Protein AF-A0A6J8B1T5-F1 (afdb_monomer_lite)

Secondary structure (DSSP, 8-state):
--------------TTTTTTHHHHHHHHHHHHHS---HHHHHHHHHHHHHHHHHHHH---HHHHHHHHHHHHHHHHHHHHHIIIIIIHHHHTT--HHHHHHHHHH--S-SS-PPEEETTEEE-SHHHHHHHHHHHHHHHSPP--TT---------HHHHHTT--

Foldseek 3Di:
DDDDDDDDDDDPPDPPVVPPVPPPVLCVLVVPQQVCPPVLVVLVVVLVVVVVVCVVVVDCPVSVVSVVVSVVVVVVSVVCCCVVPCVVCVVVVNNVSVVSVVVSVVPPDDDDAFDDDPNDTHDDPVVVVVVVVVVVVVPDDDPPVPDPDDPPPPPPVVVVVPPD

Sequence (164 aa):
MLQYKNYGTHSKTNSTKIWTRTNHQNSSALKQVYQINHEIRKMFKKKTRLYQQAKITNNWSNDKHFQKECKRQVQKAEWGYINNTIMEGLENNNPKPFWKYIKLRKQDNIGISPLKSNGHLVNDRKGKAELLIQQFKSVFTRDNDKTVPKTTKNIKNSIQSLKT

pLDDT: mean 72.75, std 21.76, range [27.58, 94.31]

Radius of gyration: 28.19 Å; chains: 1; bounding box: 51×59×92 Å

Structure (mmCIF, N/CA/C/O backbone):
data_AF-A0A6J8B1T5-F1
#
_entry.id   AF-A0A6J8B1T5-F1
#
loop_
_atom_site.group_PDB
_atom_site.id
_atom_site.type_symbol
_atom_site.label_atom_id
_atom_site.label_alt_id
_atom_site.label_comp_id
_atom_site.label_asym_id
_atom_site.label_entity_id
_atom_site.label_seq_id
_atom_site.pdbx_PDB_ins_code
_atom_site.Cartn_x
_atom_site.Cartn_y
_atom_site.Cartn_z
_atom_site.occupancy
_atom_site.B_iso_or_equiv
_atom_site.auth_seq_id
_atom_site.auth_comp_id
_atom_site.auth_asym_id
_atom_site.auth_atom_id
_atom_site.pdbx_PDB_model_num
ATOM 1 N N . MET A 1 1 ? 16.162 -45.819 3.255 1.00 34.25 1 MET A N 1
ATOM 2 C CA . MET A 1 1 ? 16.795 -44.804 2.382 1.00 34.25 1 MET A CA 1
ATOM 3 C C . MET A 1 1 ? 15.705 -44.043 1.647 1.00 34.25 1 MET A C 1
ATOM 5 O O . MET A 1 1 ? 14.949 -44.648 0.902 1.00 34.25 1 MET A O 1
ATOM 9 N N . LEU A 1 2 ? 15.588 -42.746 1.923 1.00 34.72 2 LEU A N 1
ATOM 10 C CA . LEU A 1 2 ? 14.641 -41.826 1.292 1.00 34.72 2 LEU A CA 1
ATOM 11 C C . LEU A 1 2 ? 15.094 -41.507 -0.140 1.00 34.72 2 LEU A C 1
ATOM 13 O O . LEU A 1 2 ? 16.229 -41.074 -0.324 1.00 34.72 2 LEU A O 1
ATOM 17 N N . GLN A 1 3 ? 14.207 -41.632 -1.127 1.00 31.66 3 GLN A N 1
ATOM 18 C CA . GLN A 1 3 ? 14.371 -40.958 -2.416 1.00 31.66 3 GLN A CA 1
ATOM 19 C C . GLN A 1 3 ? 13.163 -40.055 -2.676 1.00 31.66 3 GLN A C 1
ATOM 21 O O . GLN A 1 3 ? 12.098 -40.491 -3.096 1.00 31.66 3 GLN A O 1
ATOM 26 N N . TYR A 1 4 ? 13.349 -38.767 -2.398 1.00 32.81 4 TYR A N 1
ATOM 27 C CA . TYR A 1 4 ? 12.542 -37.697 -2.971 1.00 32.81 4 TYR A CA 1
ATOM 28 C C . TYR A 1 4 ? 13.034 -37.430 -4.394 1.00 32.81 4 TYR A C 1
ATOM 30 O O . TYR A 1 4 ? 14.238 -37.231 -4.563 1.00 32.81 4 TYR A O 1
ATOM 38 N N . LYS A 1 5 ? 12.117 -37.342 -5.369 1.00 34.09 5 LYS A N 1
ATOM 39 C CA . LYS A 1 5 ? 12.106 -36.353 -6.473 1.00 34.09 5 LYS A CA 1
ATOM 40 C C . LYS A 1 5 ? 11.021 -36.694 -7.499 1.00 34.09 5 LYS A C 1
ATOM 42 O O . LYS A 1 5 ? 11.181 -37.606 -8.294 1.00 34.09 5 LYS A O 1
ATOM 47 N N . ASN A 1 6 ? 9.965 -35.886 -7.525 1.00 29.84 6 ASN A N 1
ATOM 48 C CA . ASN A 1 6 ? 9.295 -35.487 -8.762 1.00 29.84 6 ASN A CA 1
ATOM 49 C C . ASN A 1 6 ? 8.554 -34.173 -8.497 1.00 29.84 6 ASN A C 1
ATOM 51 O O . ASN A 1 6 ? 7.434 -34.151 -7.994 1.00 29.84 6 ASN A O 1
ATOM 55 N N . TYR A 1 7 ? 9.227 -33.057 -8.781 1.00 36.72 7 TYR A N 1
ATOM 56 C CA . TYR A 1 7 ? 8.592 -31.744 -8.799 1.00 36.72 7 TYR A CA 1
ATOM 57 C C . TYR A 1 7 ? 7.914 -31.567 -10.155 1.00 36.72 7 TYR A C 1
ATOM 59 O O . TYR A 1 7 ? 8.578 -31.449 -11.184 1.00 36.72 7 TYR A O 1
ATOM 67 N N . GLY A 1 8 ? 6.582 -31.580 -10.131 1.00 32.88 8 GLY A N 1
ATOM 68 C CA . GLY A 1 8 ? 5.736 -31.310 -11.282 1.00 32.88 8 GLY A CA 1
ATOM 69 C C . GLY A 1 8 ? 6.012 -29.934 -11.888 1.00 32.88 8 GLY A C 1
ATOM 70 O O . GLY A 1 8 ? 6.205 -28.932 -11.199 1.00 32.88 8 GLY A O 1
ATOM 71 N N . THR A 1 9 ? 6.012 -29.924 -13.213 1.00 35.00 9 THR A N 1
ATOM 72 C CA . THR A 1 9 ? 6.146 -28.786 -14.118 1.00 35.00 9 THR A CA 1
ATOM 73 C C . THR A 1 9 ? 5.318 -27.575 -13.679 1.00 35.00 9 THR A C 1
ATOM 75 O O . THR A 1 9 ? 4.086 -27.595 -13.716 1.00 35.00 9 THR A O 1
ATOM 78 N N . HIS A 1 10 ? 5.985 -26.480 -13.310 1.00 33.34 10 HIS A N 1
ATOM 79 C CA . HIS A 1 10 ? 5.331 -25.189 -13.128 1.00 33.34 10 HIS A CA 1
ATOM 80 C C . HIS A 1 10 ? 4.876 -24.630 -14.482 1.00 33.34 10 HIS A C 1
ATOM 82 O O . HIS A 1 10 ? 5.673 -24.147 -15.288 1.00 33.34 10 HIS A O 1
ATOM 88 N N . SER A 1 11 ? 3.563 -24.689 -14.709 1.00 36.09 11 SER A N 1
ATOM 89 C CA . SER A 1 11 ? 2.862 -23.920 -15.734 1.00 36.09 11 SER A CA 1
ATOM 90 C C . SER A 1 11 ? 3.206 -22.433 -15.592 1.00 36.09 11 SER A C 1
ATOM 92 O O . SER A 1 11 ? 2.996 -21.823 -14.542 1.00 36.09 11 SER A O 1
ATOM 94 N N . LYS A 1 12 ? 3.762 -21.843 -16.656 1.00 36.22 12 LYS A N 1
ATOM 95 C CA . LYS A 1 12 ? 4.044 -20.407 -16.772 1.00 36.22 12 LYS A CA 1
ATOM 96 C C . LYS A 1 12 ? 2.727 -19.637 -16.917 1.00 36.22 12 LYS A C 1
ATOM 98 O O . LYS A 1 12 ? 2.385 -19.175 -18.000 1.00 36.22 12 LYS A O 1
ATOM 103 N N . THR A 1 13 ? 1.977 -19.460 -15.834 1.00 34.78 13 THR A N 1
ATOM 104 C CA . THR A 1 13 ? 0.831 -18.545 -15.831 1.00 34.78 13 THR A CA 1
ATOM 105 C C . THR A 1 13 ? 1.292 -17.118 -15.524 1.00 34.78 13 THR A C 1
ATOM 107 O O . THR A 1 13 ? 1.550 -16.770 -14.376 1.00 34.78 13 THR A O 1
ATOM 110 N N . ASN A 1 14 ? 1.394 -16.297 -16.574 1.00 31.92 14 ASN A N 1
ATOM 111 C CA . ASN A 1 14 ? 1.156 -14.843 -16.597 1.00 31.92 14 ASN A CA 1
ATOM 112 C C . ASN A 1 14 ? 1.484 -14.041 -15.315 1.00 31.92 14 ASN A C 1
ATOM 114 O O . ASN A 1 14 ? 0.610 -13.422 -14.705 1.00 31.92 14 ASN A O 1
ATOM 118 N N . SER A 1 15 ? 2.768 -13.934 -14.965 1.00 33.16 15 SER A N 1
ATOM 119 C CA . SER A 1 15 ? 3.256 -12.992 -13.941 1.00 33.16 15 SER A CA 1
ATOM 120 C C . SER A 1 15 ? 3.126 -11.514 -14.353 1.00 33.16 15 SER A C 1
ATOM 122 O O . SER A 1 15 ? 3.192 -10.619 -13.510 1.00 33.16 15 SER A O 1
ATOM 124 N N . THR A 1 16 ? 2.879 -11.234 -15.635 1.00 33.19 16 THR A N 1
ATOM 125 C CA . THR A 1 16 ? 2.767 -9.878 -16.192 1.00 33.19 16 THR A CA 1
ATOM 126 C C . THR A 1 16 ? 1.413 -9.208 -15.944 1.00 33.19 16 THR A C 1
ATOM 128 O O . THR A 1 16 ? 1.344 -7.981 -15.970 1.00 33.19 16 THR A O 1
ATOM 131 N N . LYS A 1 17 ? 0.344 -9.959 -15.632 1.00 31.19 17 LYS A N 1
ATOM 132 C CA . LYS A 1 17 ? -1.000 -9.386 -15.385 1.00 31.19 17 LYS A CA 1
ATOM 133 C C . LYS A 1 17 ? -1.311 -9.084 -13.914 1.00 31.19 17 LYS A C 1
ATOM 135 O O . LYS A 1 17 ? -2.268 -8.370 -13.636 1.00 31.19 17 LYS A O 1
ATOM 140 N N . ILE A 1 18 ? -0.499 -9.563 -12.969 1.00 32.34 18 ILE A N 1
ATOM 141 C CA . ILE A 1 18 ? -0.726 -9.332 -11.529 1.00 32.34 18 ILE A CA 1
ATOM 142 C C . ILE A 1 18 ? -0.087 -8.006 -11.061 1.00 32.34 18 ILE A C 1
ATOM 144 O O . ILE A 1 18 ? -0.579 -7.370 -10.133 1.00 32.34 18 ILE A O 1
ATOM 148 N N . TRP A 1 19 ? 0.957 -7.516 -11.741 1.00 27.58 19 TRP A N 1
ATOM 149 C CA . TRP A 1 19 ? 1.733 -6.350 -11.287 1.00 27.58 19 TRP A CA 1
ATOM 150 C C . TRP A 1 19 ? 1.154 -4.967 -11.632 1.00 27.58 19 TRP A C 1
ATOM 152 O O . TRP A 1 19 ? 1.638 -3.955 -11.119 1.00 27.58 19 TRP A O 1
ATOM 162 N N . THR A 1 20 ? 0.101 -4.887 -12.448 1.00 28.77 20 THR A N 1
ATOM 163 C CA . THR A 1 20 ? -0.512 -3.600 -12.830 1.00 28.77 20 THR A CA 1
ATOM 164 C C . THR A 1 20 ? -1.678 -3.184 -11.931 1.00 28.77 20 THR A C 1
ATOM 166 O O . THR A 1 20 ? -1.947 -1.990 -11.801 1.00 28.77 20 THR A O 1
ATOM 169 N N . ARG A 1 21 ? -2.328 -4.116 -11.218 1.00 29.19 21 ARG A N 1
ATOM 17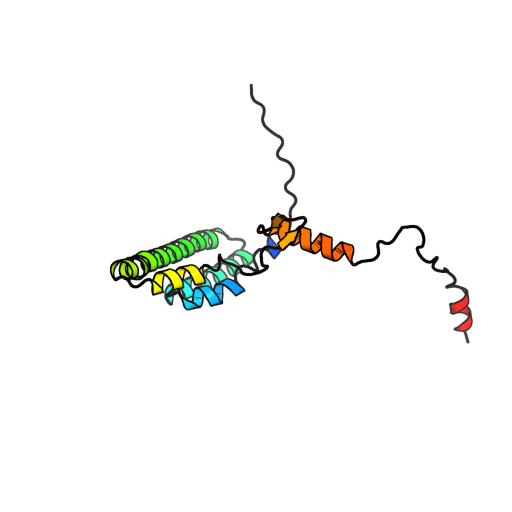0 C CA . ARG A 1 21 ? -3.479 -3.793 -10.350 1.00 29.19 21 ARG A CA 1
ATOM 171 C C . ARG A 1 21 ? -3.074 -3.249 -8.972 1.00 29.19 21 ARG A C 1
ATOM 173 O O . ARG A 1 21 ? -3.850 -2.540 -8.338 1.00 29.19 21 ARG A O 1
ATOM 180 N N . THR A 1 22 ? -1.842 -3.507 -8.538 1.00 33.81 22 THR A N 1
ATOM 181 C CA . THR A 1 22 ? -1.353 -3.166 -7.188 1.00 33.81 22 THR A CA 1
ATOM 182 C C . THR A 1 22 ? -0.764 -1.753 -7.075 1.00 33.81 22 THR A C 1
ATOM 184 O O . THR A 1 22 ? -0.554 -1.276 -5.965 1.00 33.81 22 THR A O 1
ATOM 187 N N . ASN A 1 23 ? -0.510 -1.044 -8.184 1.00 38.72 23 ASN A N 1
ATOM 188 C CA . ASN A 1 23 ? 0.203 0.244 -8.140 1.00 38.72 23 ASN A CA 1
ATOM 189 C C . ASN A 1 23 ? -0.698 1.486 -8.248 1.00 38.72 23 ASN A C 1
ATOM 191 O O . ASN A 1 23 ? -0.394 2.502 -7.625 1.00 38.72 23 ASN A O 1
ATOM 195 N N . HIS A 1 24 ? -1.828 1.432 -8.962 1.00 38.97 24 HIS A N 1
ATOM 196 C CA . HIS A 1 24 ? -2.642 2.640 -9.173 1.00 38.97 24 HIS A CA 1
ATOM 197 C C . HIS A 1 24 ? -3.577 2.955 -7.987 1.00 38.97 24 HIS A C 1
ATOM 199 O O . HIS A 1 24 ? -3.698 4.112 -7.584 1.00 38.97 24 HIS A O 1
ATOM 205 N N . GLN A 1 25 ? -4.171 1.926 -7.371 1.00 37.38 25 GLN A N 1
ATOM 206 C CA . GLN A 1 25 ? -5.155 2.049 -6.278 1.00 37.38 25 GLN A CA 1
ATOM 207 C C . GLN A 1 25 ? -4.512 2.274 -4.897 1.00 37.38 25 GLN A C 1
ATOM 209 O O . GLN A 1 25 ? -5.064 2.986 -4.060 1.00 37.38 25 GLN A O 1
ATOM 214 N N . ASN A 1 26 ? -3.303 1.744 -4.680 1.00 40.34 26 ASN A N 1
ATOM 215 C CA . ASN A 1 26 ? -2.518 2.024 -3.476 1.00 40.34 26 ASN A CA 1
ATOM 216 C C . ASN A 1 26 ? -1.967 3.458 -3.474 1.00 40.34 26 ASN A C 1
ATOM 218 O O . ASN A 1 26 ? -1.757 4.034 -2.414 1.00 40.34 26 ASN A O 1
ATOM 222 N N . SER A 1 27 ? -1.778 4.085 -4.640 1.00 43.34 27 SER A N 1
ATOM 223 C CA . SER A 1 27 ? -1.188 5.424 -4.705 1.00 43.34 27 SER A CA 1
ATOM 224 C C . SER A 1 27 ? -2.065 6.516 -4.082 1.00 43.34 27 SER A C 1
ATOM 226 O O . SER A 1 27 ? -1.509 7.437 -3.503 1.00 43.34 27 SER A O 1
ATOM 228 N N . SER A 1 28 ? -3.401 6.436 -4.147 1.00 42.44 28 SER A N 1
ATOM 229 C CA . SER A 1 28 ? -4.297 7.474 -3.603 1.00 42.44 28 SER A CA 1
ATOM 230 C C . SER A 1 28 ? -4.620 7.278 -2.119 1.00 42.44 28 SER A C 1
ATOM 232 O O . SER A 1 28 ? -4.687 8.256 -1.379 1.00 42.44 28 SER A O 1
ATOM 234 N N . ALA A 1 29 ? -4.759 6.026 -1.670 1.00 42.38 29 ALA A N 1
ATOM 235 C CA . ALA A 1 29 ? -4.999 5.691 -0.266 1.00 42.38 29 ALA A CA 1
ATOM 236 C C . ALA A 1 29 ? -3.726 5.842 0.586 1.00 42.38 29 ALA A C 1
ATOM 238 O O . ALA A 1 29 ? -3.783 6.413 1.672 1.00 42.38 29 ALA A O 1
ATOM 239 N N . LEU A 1 30 ? -2.559 5.434 0.064 1.00 43.34 30 LEU A N 1
ATOM 240 C CA . LEU A 1 30 ? -1.276 5.665 0.738 1.00 43.34 30 LEU A CA 1
ATOM 241 C C . LEU A 1 30 ? -0.866 7.147 0.699 1.00 43.34 30 LEU A C 1
ATOM 243 O O . LEU A 1 30 ? -0.236 7.615 1.643 1.00 43.34 30 LEU A O 1
ATOM 247 N N . LYS A 1 31 ? -1.247 7.900 -0.352 1.00 44.62 31 LYS A N 1
ATOM 248 C CA . LYS A 1 31 ? -1.004 9.356 -0.446 1.00 44.62 31 LYS A CA 1
ATOM 249 C C . LYS A 1 31 ? -1.639 10.144 0.696 1.00 44.62 31 LYS A C 1
ATOM 251 O O . LYS A 1 31 ? -1.115 11.206 1.015 1.00 44.62 31 LYS A O 1
ATOM 256 N N . GLN A 1 32 ? -2.762 9.675 1.244 1.00 46.00 32 GLN A N 1
ATOM 257 C CA . GLN A 1 32 ? -3.549 10.467 2.186 1.00 46.00 32 GLN A CA 1
ATOM 258 C C . GLN A 1 32 ? -3.104 10.346 3.645 1.00 46.00 32 GLN A C 1
ATOM 260 O O . GLN A 1 32 ? -3.431 11.248 4.413 1.00 46.00 32 GLN A O 1
ATOM 265 N N . VAL A 1 33 ? -2.404 9.282 4.072 1.00 50.81 33 VAL A N 1
ATOM 266 C CA . VAL A 1 33 ? -2.218 9.068 5.527 1.00 50.81 33 VAL A CA 1
ATOM 267 C C . VAL A 1 33 ? -0.863 8.581 5.985 1.00 50.81 33 VAL A C 1
ATOM 269 O O . VAL A 1 33 ? -0.453 8.946 7.086 1.00 50.81 33 VAL A O 1
ATOM 272 N N . TYR A 1 34 ? -0.088 7.905 5.150 1.00 52.03 34 TYR A N 1
ATOM 273 C CA . TYR A 1 34 ? 1.334 8.012 5.407 1.00 52.03 34 TYR A CA 1
ATOM 274 C C . TYR A 1 34 ? 1.639 9.473 5.110 1.00 52.03 34 TYR A C 1
ATOM 276 O O . TYR A 1 34 ? 1.346 9.957 4.011 1.00 52.03 34 TYR A O 1
ATOM 284 N N . GLN A 1 35 ? 2.221 10.198 6.058 1.00 51.66 35 GLN A N 1
ATOM 285 C CA . GLN A 1 35 ? 3.133 11.250 5.654 1.00 51.66 35 GLN A CA 1
ATOM 286 C C . GLN A 1 35 ? 4.209 10.527 4.838 1.00 51.66 35 GLN A C 1
ATOM 288 O O . GLN A 1 35 ? 5.248 10.130 5.356 1.00 51.66 35 GLN A O 1
ATOM 293 N N . ILE A 1 36 ? 3.915 10.232 3.565 1.00 56.44 36 ILE A N 1
ATOM 294 C CA . ILE A 1 36 ? 4.894 9.793 2.601 1.00 56.44 36 ILE A CA 1
ATOM 295 C C . ILE A 1 36 ? 5.738 11.036 2.477 1.00 56.44 36 ILE A C 1
ATOM 297 O O . ILE A 1 36 ? 5.420 11.928 1.680 1.00 56.44 36 ILE A O 1
ATOM 301 N N . ASN A 1 37 ? 6.744 11.099 3.348 1.00 69.31 37 ASN A N 1
ATOM 302 C CA . ASN A 1 37 ? 7.755 12.117 3.347 1.00 69.31 37 ASN A CA 1
ATOM 303 C C . ASN A 1 37 ? 8.183 12.255 1.887 1.00 69.31 37 ASN A C 1
ATOM 305 O O . ASN A 1 37 ? 8.250 11.268 1.138 1.00 69.31 37 ASN A O 1
ATOM 309 N N . HIS A 1 38 ? 8.388 13.489 1.459 1.00 76.88 38 HIS A N 1
ATOM 310 C CA . HIS A 1 38 ? 8.890 13.808 0.137 1.00 76.88 38 HIS A CA 1
ATOM 311 C C . HIS A 1 38 ? 10.030 12.862 -0.297 1.00 76.88 38 HIS A C 1
ATOM 313 O O . HIS A 1 38 ? 10.069 12.411 -1.445 1.00 76.88 38 HIS A O 1
ATOM 319 N N . GLU A 1 39 ? 10.854 12.430 0.657 1.00 82.81 39 GLU A N 1
ATOM 320 C CA . GLU A 1 39 ? 11.914 11.446 0.459 1.00 82.81 39 GLU A CA 1
ATOM 321 C C . GLU A 1 39 ? 11.417 10.043 0.067 1.00 82.81 39 GLU A C 1
ATOM 323 O O . GLU A 1 39 ? 11.909 9.471 -0.905 1.00 82.81 39 GLU A O 1
ATOM 328 N N . ILE A 1 40 ? 10.368 9.503 0.694 1.00 84.62 40 ILE A N 1
ATOM 329 C CA . ILE A 1 40 ? 9.786 8.208 0.290 1.00 84.62 40 ILE A CA 1
ATOM 330 C C . ILE A 1 40 ? 9.157 8.312 -1.111 1.00 84.62 40 ILE A C 1
ATOM 332 O O . ILE A 1 40 ? 9.259 7.382 -1.917 1.00 84.62 40 ILE A O 1
ATOM 336 N N . ARG A 1 41 ? 8.570 9.466 -1.467 1.00 83.19 41 ARG A N 1
ATOM 337 C CA . ARG A 1 41 ? 8.053 9.702 -2.832 1.00 83.19 41 ARG A CA 1
ATOM 338 C C . ARG A 1 41 ? 9.182 9.685 -3.860 1.00 83.19 41 ARG A C 1
ATOM 340 O O . ARG A 1 41 ? 9.046 9.042 -4.903 1.00 83.19 41 ARG A O 1
ATOM 347 N N . LYS A 1 42 ? 10.299 10.357 -3.569 1.00 87.12 42 LYS A N 1
ATOM 348 C CA . LYS A 1 42 ? 11.512 10.309 -4.399 1.00 87.12 42 LYS A CA 1
ATOM 349 C C . LYS A 1 42 ? 12.032 8.881 -4.536 1.00 87.12 42 LYS A C 1
ATOM 351 O O . LYS A 1 42 ? 12.361 8.468 -5.648 1.00 87.12 42 LYS A O 1
ATOM 356 N N . MET A 1 43 ? 12.043 8.107 -3.450 1.00 88.69 43 MET A N 1
ATOM 357 C CA . MET A 1 43 ? 12.447 6.703 -3.492 1.00 88.69 43 MET A CA 1
ATOM 358 C C . MET A 1 43 ? 11.553 5.880 -4.415 1.00 88.69 43 MET A C 1
ATOM 360 O O . MET A 1 43 ? 12.079 5.130 -5.229 1.00 88.69 43 MET A O 1
ATOM 364 N N . PHE A 1 44 ? 10.229 6.051 -4.384 1.00 87.06 44 PHE A N 1
ATOM 365 C CA . PHE A 1 44 ? 9.355 5.342 -5.323 1.00 87.06 44 PHE A CA 1
ATOM 366 C C . PHE A 1 44 ? 9.633 5.710 -6.781 1.00 87.06 44 PHE A C 1
ATOM 368 O O . PHE A 1 44 ? 9.728 4.813 -7.617 1.00 87.06 44 PHE A O 1
ATOM 375 N N . LYS A 1 45 ? 9.844 6.996 -7.087 1.00 88.06 45 LYS A N 1
ATOM 376 C CA . LYS A 1 45 ? 10.231 7.426 -8.442 1.00 88.06 45 LYS A CA 1
ATOM 377 C C . LYS A 1 45 ? 11.561 6.796 -8.869 1.00 88.06 45 LYS A C 1
ATOM 379 O O . LYS A 1 45 ? 11.663 6.260 -9.971 1.00 88.06 45 LYS A O 1
ATOM 384 N N . LYS A 1 46 ? 12.562 6.799 -7.981 1.00 91.19 46 LYS A N 1
ATOM 385 C CA . LYS A 1 46 ? 13.867 6.170 -8.228 1.00 91.19 46 LYS A CA 1
ATOM 386 C C . LYS A 1 46 ? 13.740 4.658 -8.423 1.00 91.19 46 LYS A C 1
ATOM 388 O O . LYS A 1 46 ? 14.369 4.131 -9.332 1.00 91.19 46 LYS A O 1
ATOM 393 N N . LYS A 1 47 ? 12.888 3.982 -7.646 1.00 90.69 47 LYS A N 1
ATOM 394 C CA . LYS A 1 47 ? 12.592 2.548 -7.789 1.00 90.69 47 LYS A CA 1
ATOM 395 C C . LYS A 1 47 ? 12.034 2.247 -9.177 1.00 90.69 47 LYS A C 1
ATOM 397 O O . LYS A 1 47 ? 12.527 1.354 -9.851 1.00 90.69 47 LYS A O 1
ATOM 402 N N . THR A 1 48 ? 11.053 3.029 -9.629 1.00 90.50 48 THR A N 1
ATOM 403 C CA . THR A 1 48 ? 10.473 2.882 -10.971 1.00 90.50 48 THR A CA 1
ATOM 404 C C . THR A 1 48 ? 11.515 3.100 -12.065 1.00 90.50 48 THR A C 1
ATOM 406 O O . THR A 1 48 ? 11.575 2.319 -13.011 1.00 90.50 48 THR A O 1
ATOM 409 N N . ARG A 1 49 ? 12.375 4.116 -11.921 1.00 91.81 49 ARG A N 1
ATOM 410 C CA . ARG A 1 49 ? 13.460 4.376 -12.876 1.00 91.81 49 ARG A CA 1
ATOM 411 C C . ARG A 1 49 ? 14.465 3.224 -12.930 1.00 91.81 49 ARG A C 1
ATOM 413 O O . ARG A 1 49 ? 14.826 2.798 -14.019 1.00 91.81 49 ARG A O 1
ATOM 420 N N . LEU A 1 50 ? 14.886 2.700 -11.778 1.00 93.25 50 LEU A N 1
ATOM 421 C CA . LEU A 1 50 ? 15.817 1.569 -11.707 1.00 93.25 50 LEU A CA 1
ATOM 422 C C . LEU A 1 50 ? 15.216 0.297 -12.308 1.00 93.25 50 LEU A C 1
ATOM 424 O O . LEU A 1 50 ? 15.913 -0.412 -13.022 1.00 93.25 50 LEU A O 1
ATOM 428 N N . TYR A 1 51 ? 13.923 0.052 -12.098 1.00 92.19 51 TYR A N 1
ATOM 429 C CA . TYR A 1 51 ? 13.209 -1.045 -12.748 1.00 92.19 51 TYR A CA 1
ATOM 430 C C . TYR A 1 51 ? 13.211 -0.907 -14.279 1.00 92.19 51 TYR A C 1
ATOM 432 O O . TYR A 1 51 ? 13.506 -1.865 -14.993 1.00 92.19 51 TYR A O 1
ATOM 440 N N . GLN A 1 52 ? 12.920 0.291 -14.797 1.00 93.81 52 GLN A N 1
ATOM 441 C CA . GLN A 1 52 ? 12.968 0.562 -16.239 1.00 93.81 52 GLN A CA 1
ATOM 442 C C . GLN A 1 52 ? 14.383 0.372 -16.798 1.00 93.81 52 GLN A C 1
ATOM 444 O O . GLN A 1 52 ? 14.545 -0.256 -17.840 1.00 93.81 52 GLN A O 1
ATOM 449 N N . GLN A 1 53 ? 15.403 0.851 -16.082 1.00 92.88 53 GLN A N 1
ATOM 450 C CA . GLN A 1 53 ? 16.804 0.665 -16.457 1.00 92.88 53 GLN A CA 1
ATOM 451 C C . GLN A 1 53 ? 17.200 -0.814 -16.459 1.00 92.88 53 GLN A C 1
ATOM 453 O O . GLN A 1 53 ? 17.740 -1.279 -17.454 1.00 92.88 53 GLN A O 1
ATOM 458 N N . ALA A 1 54 ? 16.877 -1.570 -15.406 1.00 94.31 54 ALA A N 1
ATOM 459 C CA . ALA A 1 54 ? 17.173 -3.000 -15.303 1.00 94.31 54 ALA A CA 1
ATOM 460 C C . ALA A 1 54 ? 16.496 -3.820 -16.410 1.00 94.31 54 ALA A C 1
ATOM 462 O O . ALA A 1 54 ? 17.073 -4.783 -16.906 1.00 94.31 54 ALA A O 1
ATOM 463 N N . LYS A 1 55 ? 15.296 -3.410 -16.841 1.00 94.06 55 LYS A N 1
ATOM 464 C CA . LYS A 1 55 ? 14.595 -4.032 -17.970 1.00 94.06 55 LYS A CA 1
ATOM 465 C C . LYS A 1 55 ? 15.345 -3.852 -19.298 1.00 94.06 55 LYS A C 1
ATOM 467 O O . LYS A 1 55 ? 15.269 -4.737 -20.141 1.00 94.06 55 LYS A O 1
ATOM 472 N N . ILE A 1 56 ? 16.043 -2.730 -19.478 1.00 93.94 56 ILE A N 1
ATOM 473 C CA . ILE A 1 56 ? 16.821 -2.427 -20.690 1.00 93.94 56 ILE A CA 1
ATOM 474 C C . ILE A 1 56 ? 18.209 -3.075 -20.618 1.00 93.94 56 ILE A C 1
ATOM 476 O O . ILE A 1 56 ? 18.640 -3.717 -21.567 1.00 93.94 56 ILE A O 1
ATOM 480 N N . THR A 1 57 ? 18.908 -2.928 -19.491 1.00 91.56 57 THR A N 1
ATOM 481 C CA . THR A 1 57 ? 20.308 -3.358 -19.326 1.00 91.56 57 THR A CA 1
ATOM 482 C C . THR A 1 57 ? 20.461 -4.810 -18.866 1.00 91.56 57 THR A C 1
ATOM 484 O O . THR A 1 57 ? 21.579 -5.300 -18.748 1.00 91.56 57 THR A O 1
ATOM 487 N N . ASN A 1 58 ? 19.353 -5.488 -18.549 1.00 90.69 58 ASN A N 1
ATOM 488 C CA . ASN A 1 58 ? 19.288 -6.818 -17.935 1.00 90.69 58 ASN A CA 1
ATOM 489 C C . ASN A 1 58 ? 20.090 -6.970 -16.619 1.00 90.69 58 ASN A C 1
ATOM 491 O O . ASN A 1 58 ? 20.352 -8.084 -16.161 1.00 90.69 58 ASN A O 1
ATOM 495 N N . ASN A 1 59 ? 20.458 -5.860 -15.968 1.00 87.31 59 ASN A N 1
ATOM 496 C CA . ASN A 1 59 ? 21.136 -5.860 -14.675 1.00 87.31 59 ASN A CA 1
ATOM 497 C C . ASN A 1 59 ? 20.144 -5.583 -13.538 1.00 87.31 59 ASN A C 1
ATOM 499 O O . ASN A 1 59 ? 19.750 -4.446 -13.279 1.00 87.31 59 ASN A O 1
ATOM 503 N N . TRP A 1 60 ? 19.785 -6.641 -12.814 1.00 91.62 60 TRP A N 1
ATOM 504 C CA . TRP A 1 60 ? 18.782 -6.602 -11.747 1.00 91.62 60 TRP A CA 1
ATOM 505 C C . TRP A 1 60 ? 19.354 -6.383 -10.343 1.00 91.62 60 TRP A C 1
ATOM 507 O O . TRP A 1 60 ? 18.581 -6.253 -9.393 1.00 91.62 60 TRP A O 1
ATOM 517 N N . SER A 1 61 ? 20.680 -6.369 -10.172 1.00 91.62 61 SER A N 1
ATOM 518 C CA . SER A 1 61 ? 21.299 -6.308 -8.838 1.00 91.62 61 SER A CA 1
ATOM 519 C C . SER A 1 61 ? 20.956 -4.998 -8.121 1.00 91.62 61 SER A C 1
ATOM 521 O O . SER A 1 61 ? 20.419 -5.001 -7.009 1.00 91.62 61 SER A O 1
ATOM 523 N N . ASN A 1 62 ? 21.150 -3.875 -8.820 1.00 87.94 62 ASN A N 1
ATOM 524 C CA . ASN A 1 62 ? 20.890 -2.535 -8.292 1.00 87.94 62 ASN A CA 1
ATOM 525 C C . ASN A 1 62 ? 19.402 -2.299 -8.003 1.00 87.94 62 ASN A C 1
ATOM 527 O O . ASN A 1 62 ? 19.057 -1.719 -6.973 1.00 87.94 62 ASN A O 1
ATOM 531 N N . ASP A 1 63 ? 18.516 -2.781 -8.879 1.00 90.94 63 ASP A N 1
ATOM 532 C CA . ASP A 1 63 ? 17.067 -2.700 -8.680 1.00 90.94 63 ASP A CA 1
ATOM 533 C C . ASP A 1 63 ? 16.635 -3.510 -7.448 1.00 90.94 63 ASP A C 1
ATOM 535 O O . ASP A 1 63 ? 16.002 -2.966 -6.545 1.00 90.94 63 ASP A O 1
ATOM 539 N N . LYS A 1 64 ? 17.063 -4.774 -7.326 1.00 91.38 64 LYS A N 1
ATOM 540 C CA . LYS A 1 64 ? 16.731 -5.621 -6.167 1.00 91.38 64 LYS A CA 1
ATOM 541 C C . LYS A 1 64 ? 17.243 -5.040 -4.851 1.00 91.38 64 LYS A C 1
ATOM 543 O O . LYS A 1 64 ? 16.513 -5.051 -3.857 1.00 91.38 64 LYS A O 1
ATOM 548 N N . HIS A 1 65 ? 18.476 -4.535 -4.826 1.00 92.94 65 HIS A N 1
ATOM 549 C CA . HIS A 1 65 ? 19.030 -3.882 -3.641 1.00 92.94 65 HIS A CA 1
ATOM 550 C C . HIS A 1 65 ? 18.203 -2.645 -3.260 1.00 92.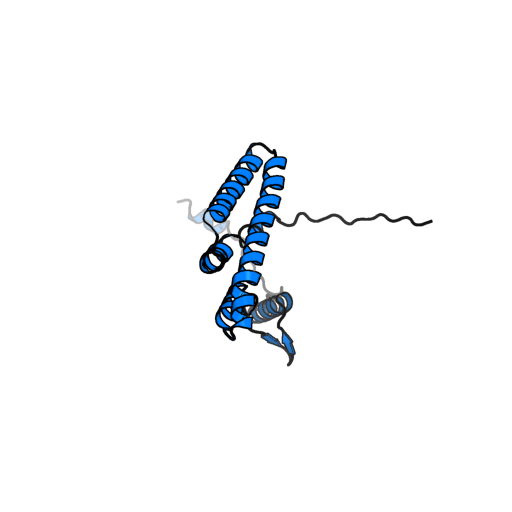94 65 HIS A C 1
ATOM 552 O O . HIS A 1 65 ? 17.753 -2.515 -2.120 1.00 92.94 65 HIS A O 1
ATOM 558 N N . PHE A 1 66 ? 17.904 -1.782 -4.232 1.00 93.38 66 PHE A N 1
ATOM 559 C CA . PHE A 1 66 ? 17.136 -0.566 -3.987 1.00 93.38 66 PHE A CA 1
ATOM 560 C C . PHE A 1 66 ? 15.677 -0.844 -3.591 1.00 93.38 66 PHE A C 1
ATOM 562 O O . PHE A 1 66 ? 15.102 -0.115 -2.784 1.00 93.38 66 PHE A O 1
ATOM 569 N N . GLN A 1 67 ? 15.068 -1.917 -4.100 1.00 89.44 67 GLN A N 1
ATOM 570 C CA . GLN A 1 67 ? 13.742 -2.365 -3.669 1.00 89.44 67 GLN A CA 1
ATOM 571 C C . GLN A 1 67 ? 13.718 -2.751 -2.188 1.00 89.44 67 GLN A C 1
ATOM 573 O O . GLN A 1 67 ? 12.784 -2.363 -1.481 1.00 89.44 67 GLN A O 1
ATOM 578 N N . LYS A 1 68 ? 14.738 -3.479 -1.709 1.00 91.31 68 LYS A N 1
ATOM 579 C CA . LYS A 1 68 ? 14.875 -3.821 -0.284 1.00 91.31 68 LYS A CA 1
ATOM 580 C C . LYS A 1 68 ? 15.003 -2.561 0.567 1.00 91.31 68 LYS A C 1
ATOM 582 O O . LYS A 1 68 ? 14.290 -2.431 1.559 1.00 91.31 68 LYS A O 1
ATOM 587 N N . GLU A 1 69 ? 15.834 -1.614 0.141 1.00 92.56 69 GLU A N 1
ATOM 588 C CA . GLU A 1 69 ? 16.017 -0.351 0.859 1.00 92.56 69 GLU A CA 1
ATOM 589 C C . GLU A 1 69 ? 14.731 0.487 0.886 1.00 92.56 69 GLU A C 1
ATOM 591 O O . GLU A 1 69 ? 14.315 0.971 1.936 1.00 92.56 69 GLU A O 1
ATOM 596 N N . CYS A 1 70 ? 14.027 0.586 -0.243 1.00 89.88 70 CYS A N 1
ATOM 597 C CA . CYS A 1 70 ? 12.732 1.257 -0.318 1.00 89.88 70 CYS A CA 1
ATOM 598 C C . CYS A 1 70 ? 11.706 0.622 0.632 1.00 89.88 70 CYS A C 1
ATOM 600 O O . CYS A 1 70 ? 11.020 1.341 1.357 1.00 89.88 70 CYS A O 1
ATOM 602 N N . LYS A 1 71 ? 11.641 -0.715 0.690 1.00 85.62 71 LYS A N 1
ATOM 603 C CA . LYS A 1 71 ? 10.772 -1.431 1.634 1.00 85.62 71 LYS A CA 1
ATOM 604 C C . LYS A 1 71 ? 11.132 -1.106 3.086 1.00 85.62 71 LYS A C 1
ATOM 606 O O . LYS A 1 71 ? 10.234 -0.811 3.870 1.00 85.62 71 LYS A O 1
ATOM 611 N N . ARG A 1 72 ? 12.422 -1.120 3.430 1.00 90.06 72 ARG A N 1
ATOM 612 C CA . ARG A 1 72 ? 12.914 -0.816 4.781 1.00 90.06 72 ARG A CA 1
ATOM 613 C C . ARG A 1 72 ? 12.527 0.595 5.225 1.00 90.06 72 ARG A C 1
ATOM 615 O O . ARG A 1 72 ? 12.058 0.774 6.343 1.00 90.06 72 ARG A O 1
ATOM 622 N N . GLN A 1 73 ? 12.670 1.584 4.345 1.00 87.50 73 GLN A N 1
ATOM 623 C CA . GLN A 1 73 ? 12.321 2.977 4.646 1.00 87.50 73 GLN A CA 1
ATOM 624 C C . GLN A 1 73 ? 10.816 3.178 4.833 1.00 87.50 73 GLN A C 1
ATOM 626 O O . GLN A 1 73 ? 10.398 3.867 5.760 1.00 87.50 73 GLN A O 1
ATOM 631 N N . VAL A 1 74 ? 9.993 2.532 3.999 1.00 85.75 74 VAL A N 1
ATOM 632 C CA . VAL A 1 74 ? 8.531 2.551 4.161 1.00 85.75 74 VAL A CA 1
ATOM 633 C C . VAL A 1 74 ? 8.127 1.930 5.496 1.00 85.75 74 VAL A C 1
ATOM 635 O O . VAL A 1 74 ? 7.347 2.532 6.225 1.00 85.75 74 VAL A O 1
ATOM 638 N N . GLN A 1 75 ? 8.699 0.774 5.846 1.00 85.12 75 GLN A N 1
ATOM 639 C CA . GLN A 1 75 ? 8.446 0.129 7.136 1.00 85.12 75 GLN A CA 1
ATOM 640 C C . GLN A 1 75 ? 8.874 1.019 8.302 1.00 85.12 75 GLN A C 1
ATOM 642 O O . GLN A 1 75 ? 8.109 1.199 9.240 1.00 85.12 75 GLN A O 1
ATOM 647 N N . LYS A 1 76 ? 10.065 1.625 8.239 1.00 88.12 76 LYS A N 1
ATOM 648 C CA . LYS A 1 76 ? 10.545 2.544 9.279 1.00 88.12 76 LYS A CA 1
ATOM 649 C C . LYS A 1 76 ? 9.584 3.718 9.488 1.00 88.12 76 LYS A C 1
ATOM 651 O O . LYS A 1 76 ? 9.278 4.058 10.626 1.00 88.12 76 LYS A O 1
ATOM 656 N N . ALA A 1 77 ? 9.105 4.325 8.405 1.00 85.62 77 ALA A N 1
ATOM 657 C CA . ALA A 1 77 ? 8.161 5.436 8.480 1.00 85.62 77 ALA A CA 1
ATOM 658 C C . ALA A 1 77 ? 6.795 5.011 9.035 1.00 85.62 77 ALA A C 1
ATOM 660 O O . ALA A 1 77 ? 6.182 5.747 9.802 1.00 85.62 77 ALA A O 1
ATOM 661 N N . GLU A 1 78 ? 6.336 3.815 8.676 1.00 84.69 78 GLU A N 1
ATOM 662 C CA . GLU A 1 78 ? 5.112 3.230 9.214 1.00 84.69 78 GLU A CA 1
ATOM 663 C C . GLU A 1 78 ? 5.211 2.976 10.721 1.00 84.69 78 GLU A C 1
ATOM 665 O O . GLU A 1 78 ? 4.340 3.420 11.463 1.00 84.69 78 GLU A O 1
ATOM 670 N N . TRP A 1 79 ? 6.294 2.349 11.185 1.00 88.12 79 TR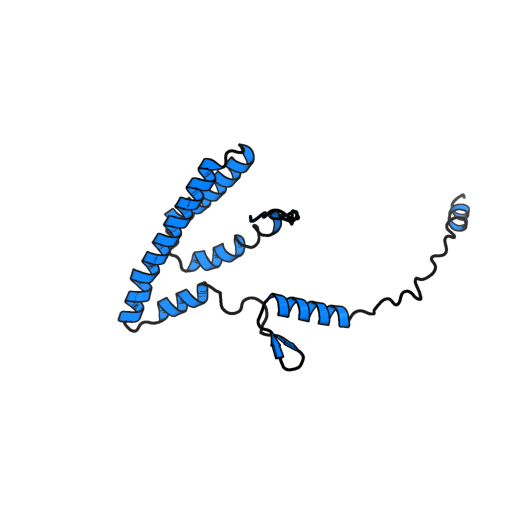P A N 1
ATOM 671 C CA . TRP A 1 79 ? 6.550 2.156 12.615 1.00 88.12 79 TRP A CA 1
ATOM 672 C C . TRP A 1 79 ? 6.644 3.481 13.371 1.00 88.12 79 TRP A C 1
ATOM 674 O O . TRP A 1 79 ? 6.079 3.603 14.452 1.00 88.12 79 TRP A O 1
ATOM 684 N N . GLY A 1 80 ? 7.290 4.492 12.782 1.00 88.44 80 GLY A N 1
ATOM 685 C CA . GLY A 1 80 ? 7.336 5.837 13.356 1.00 88.44 80 GLY A CA 1
ATOM 686 C C . GLY A 1 80 ? 5.946 6.453 13.529 1.00 88.44 80 GLY A C 1
ATOM 687 O O . GLY A 1 80 ? 5.656 7.012 14.577 1.00 88.44 80 GLY A O 1
ATOM 688 N N . TYR A 1 81 ? 5.058 6.306 12.542 1.00 86.50 81 TYR A N 1
ATOM 689 C CA . TYR A 1 81 ? 3.675 6.784 12.644 1.00 86.50 81 TYR A CA 1
ATOM 690 C C . TYR A 1 81 ? 2.854 6.016 13.690 1.00 86.50 81 TYR A C 1
ATOM 692 O O . TYR A 1 81 ? 2.084 6.614 14.439 1.00 86.50 81 TYR A O 1
ATOM 700 N N . ILE A 1 82 ? 3.010 4.692 13.757 1.00 87.56 82 ILE A N 1
ATOM 701 C CA . ILE A 1 82 ? 2.316 3.871 14.756 1.00 87.56 82 ILE A CA 1
ATOM 702 C C . ILE A 1 82 ? 2.736 4.313 16.161 1.00 87.56 82 ILE A C 1
ATOM 704 O O . ILE A 1 82 ? 1.879 4.668 16.967 1.00 87.56 82 ILE A O 1
ATOM 708 N N . ASN A 1 83 ? 4.039 4.375 16.425 1.00 89.06 83 ASN A N 1
ATOM 709 C CA . ASN A 1 83 ? 4.560 4.683 17.754 1.00 89.06 83 ASN A CA 1
ATOM 710 C C . ASN A 1 83 ? 4.310 6.144 18.157 1.00 89.06 83 ASN A C 1
ATOM 712 O O . ASN A 1 83 ? 3.875 6.400 19.269 1.00 89.06 83 ASN A O 1
ATOM 716 N N . ASN A 1 84 ? 4.518 7.102 17.252 1.00 89.06 84 ASN A N 1
ATOM 717 C CA . ASN A 1 84 ? 4.476 8.530 17.596 1.00 89.06 84 ASN A CA 1
ATOM 718 C C . ASN A 1 84 ? 3.115 9.189 17.338 1.00 89.06 84 ASN A C 1
ATOM 720 O O . ASN A 1 84 ? 2.998 10.402 17.399 1.00 89.06 84 ASN A O 1
ATOM 724 N N . THR A 1 85 ? 2.103 8.461 16.870 1.00 88.25 85 THR A N 1
ATOM 725 C CA . THR A 1 85 ? 0.798 9.077 16.566 1.00 88.25 85 THR A CA 1
ATOM 726 C C . THR A 1 85 ? -0.356 8.188 16.976 1.00 88.25 85 THR A C 1
ATOM 728 O O . THR A 1 85 ? -1.334 8.678 17.534 1.00 88.25 85 THR A O 1
ATOM 731 N N . ILE A 1 86 ? -0.275 6.883 16.704 1.00 88.88 86 ILE A N 1
ATOM 732 C CA . ILE A 1 86 ? -1.333 5.960 17.120 1.00 88.88 86 ILE A CA 1
ATOM 733 C C . ILE A 1 86 ? -1.214 5.665 18.614 1.00 88.88 86 ILE A C 1
ATOM 735 O O . ILE A 1 86 ? -2.206 5.830 19.314 1.00 88.88 86 ILE A O 1
ATOM 739 N N . MET A 1 87 ? -0.031 5.273 19.097 1.00 91.12 87 MET A N 1
ATOM 740 C CA . MET A 1 87 ? 0.170 4.949 20.517 1.00 91.12 87 MET A CA 1
ATOM 741 C C . MET A 1 87 ? -0.059 6.174 21.405 1.00 91.12 87 MET A C 1
ATOM 743 O O . MET A 1 87 ? -0.901 6.113 22.293 1.00 91.12 87 MET A O 1
ATOM 747 N N . GLU A 1 88 ? 0.559 7.312 21.076 1.00 92.06 88 GLU A N 1
ATOM 748 C CA . GLU A 1 88 ? 0.328 8.583 21.7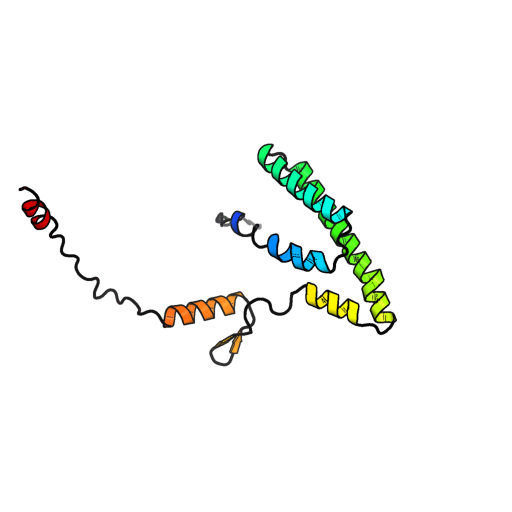81 1.00 92.06 88 GLU A CA 1
ATOM 749 C C . GLU A 1 88 ? -1.155 8.999 21.756 1.00 92.06 88 GLU A C 1
ATOM 751 O O . GLU A 1 88 ? -1.707 9.469 22.749 1.00 92.06 88 GLU A O 1
ATOM 756 N N . GLY A 1 89 ? -1.843 8.802 20.626 1.00 90.31 89 GLY A N 1
ATOM 757 C CA . GLY A 1 89 ? -3.276 9.068 20.529 1.00 90.31 89 GLY A CA 1
ATOM 758 C C . GLY A 1 89 ? -4.097 8.189 21.474 1.00 90.31 89 GLY A C 1
ATOM 759 O O . GLY A 1 89 ? -5.010 8.687 22.123 1.00 90.31 89 GLY A O 1
ATOM 760 N N . LEU A 1 90 ? -3.767 6.902 21.581 1.00 91.19 90 LEU A N 1
ATOM 761 C CA . LEU A 1 90 ? -4.462 5.961 22.461 1.00 91.19 90 LEU A CA 1
ATOM 762 C C . LEU A 1 90 ? -4.215 6.262 23.944 1.00 91.19 90 LEU A C 1
ATOM 764 O O . LEU A 1 90 ? -5.169 6.242 24.717 1.00 91.19 90 LEU A O 1
ATOM 768 N N . GLU A 1 91 ? -2.980 6.598 24.320 1.00 93.00 91 GLU A N 1
ATOM 769 C CA . GLU A 1 91 ? -2.627 7.024 25.684 1.00 93.00 91 GLU A CA 1
ATOM 770 C C . GLU A 1 91 ? -3.413 8.276 26.103 1.00 93.00 91 GLU A C 1
ATOM 772 O O . GLU A 1 91 ? -3.916 8.361 27.221 1.00 93.00 91 GLU A O 1
ATOM 777 N N . ASN A 1 92 ? -3.625 9.203 25.166 1.00 93.56 92 ASN A N 1
ATOM 778 C CA . ASN A 1 92 ? -4.390 10.433 25.374 1.00 93.56 92 ASN A CA 1
ATOM 779 C C . ASN A 1 92 ? -5.914 10.277 25.167 1.00 93.56 92 ASN A C 1
ATOM 781 O O . ASN A 1 92 ? -6.608 11.272 24.955 1.00 93.56 92 ASN A O 1
ATOM 785 N N . ASN A 1 93 ? -6.460 9.051 25.179 1.00 93.00 93 ASN A N 1
ATOM 786 C CA . ASN A 1 93 ? -7.886 8.770 24.926 1.00 93.00 93 ASN A CA 1
ATOM 787 C C . ASN A 1 93 ? -8.433 9.347 23.598 1.00 93.00 93 ASN A C 1
ATOM 789 O O . ASN A 1 93 ? -9.628 9.606 23.442 1.00 93.00 93 ASN A O 1
ATOM 793 N N . ASN A 1 94 ? -7.575 9.520 22.594 1.00 92.75 94 ASN A N 1
ATOM 794 C CA . ASN A 1 94 ? -7.932 9.941 21.245 1.00 92.75 94 ASN A CA 1
ATOM 795 C C . ASN A 1 94 ? -7.856 8.751 20.269 1.00 92.75 94 ASN A C 1
ATOM 797 O O . ASN A 1 94 ? -6.821 8.512 19.644 1.00 92.75 94 ASN A O 1
ATOM 801 N N . PRO A 1 95 ? -8.966 8.031 20.026 1.00 91.00 95 PRO A N 1
ATOM 802 C CA . PRO A 1 95 ? -8.974 6.880 19.125 1.00 91.00 95 PRO A CA 1
ATOM 803 C C . PRO A 1 95 ? -8.996 7.271 17.635 1.00 91.00 95 PRO A C 1
ATOM 805 O O . PRO A 1 95 ? -8.974 6.399 16.762 1.00 91.00 95 PRO A O 1
ATOM 808 N N . LYS A 1 96 ? -9.067 8.568 17.289 1.00 88.88 96 LYS A N 1
ATOM 809 C CA . LYS A 1 96 ? -9.198 9.016 15.889 1.00 88.88 96 LYS A CA 1
ATOM 810 C C . LYS A 1 96 ? -8.028 8.566 14.999 1.00 88.88 96 LYS A C 1
ATOM 812 O O . LYS A 1 96 ? -8.313 8.080 13.900 1.00 88.88 96 LYS A O 1
ATOM 817 N N . PRO A 1 97 ? -6.744 8.683 15.401 1.00 87.81 97 PRO A N 1
ATOM 818 C CA . PRO A 1 97 ? -5.618 8.231 14.582 1.00 87.81 97 PRO A CA 1
ATOM 819 C C . PRO A 1 97 ? -5.643 6.722 14.333 1.00 87.81 97 PRO A C 1
ATOM 821 O O . PRO A 1 97 ? -5.406 6.286 13.207 1.00 87.81 97 PRO A O 1
ATOM 824 N N . PHE A 1 98 ? -6.022 5.941 15.348 1.00 88.31 98 PHE A N 1
ATOM 825 C CA . PHE A 1 98 ? -6.196 4.496 15.237 1.00 88.31 98 PHE A CA 1
ATOM 826 C C . PHE A 1 98 ? -7.259 4.135 14.190 1.00 88.31 98 PHE A C 1
ATOM 828 O O . PHE A 1 98 ? -6.973 3.434 13.218 1.00 88.31 98 PHE A O 1
ATOM 835 N N . TRP A 1 99 ? -8.473 4.678 14.313 1.00 86.25 99 TRP A N 1
ATOM 836 C CA . TRP A 1 99 ? -9.546 4.381 13.358 1.00 86.25 99 TRP A CA 1
ATOM 837 C C . TRP A 1 99 ? -9.248 4.889 11.952 1.00 86.25 99 TRP A C 1
ATOM 839 O O . TRP A 1 99 ? -9.605 4.237 10.969 1.00 86.25 99 TRP A O 1
ATOM 849 N N . LYS A 1 100 ? -8.571 6.036 11.838 1.00 83.75 100 LYS A N 1
ATOM 850 C CA . LYS A 1 100 ? -8.076 6.543 10.559 1.00 83.75 100 LYS A CA 1
ATOM 851 C C . LYS A 1 100 ? -7.144 5.513 9.923 1.00 83.75 100 LYS A C 1
ATOM 853 O O . LYS A 1 100 ? -7.405 5.116 8.791 1.00 83.75 100 LYS A O 1
ATOM 858 N N . TYR A 1 101 ? -6.139 5.038 10.660 1.00 83.00 101 TYR A N 1
ATOM 859 C CA . TYR A 1 101 ? -5.186 4.015 10.225 1.00 83.00 101 TYR A CA 1
ATOM 860 C C . TYR A 1 101 ? -5.864 2.718 9.745 1.00 83.00 101 TYR A C 1
ATOM 862 O O . TYR A 1 101 ? -5.601 2.270 8.625 1.00 83.00 101 TYR A O 1
ATOM 870 N N . ILE A 1 102 ? -6.793 2.164 10.532 1.00 82.69 102 ILE A N 1
ATOM 871 C CA . ILE A 1 102 ? -7.547 0.950 10.172 1.00 82.69 102 ILE A CA 1
ATOM 872 C C . ILE A 1 102 ? -8.337 1.142 8.869 1.00 82.69 102 ILE A C 1
ATOM 874 O O . ILE A 1 102 ? -8.243 0.318 7.957 1.00 82.69 102 ILE A O 1
ATOM 878 N N . LYS A 1 103 ? -9.053 2.264 8.714 1.00 77.25 103 LYS A N 1
ATOM 879 C CA . LYS A 1 103 ? -9.846 2.544 7.501 1.00 77.25 103 LYS A CA 1
ATOM 880 C C . LYS A 1 103 ? -8.998 2.600 6.226 1.00 77.25 103 LYS A C 1
ATOM 882 O O . LYS A 1 103 ? -9.475 2.242 5.151 1.00 77.25 103 LYS A O 1
ATOM 887 N N . LEU A 1 104 ? -7.737 3.022 6.308 1.00 74.50 104 LEU A N 1
ATOM 888 C CA . LEU A 1 104 ? -6.866 3.138 5.124 1.00 74.50 104 LEU A CA 1
ATOM 889 C C . LEU A 1 104 ? -6.239 1.835 4.701 1.00 74.50 104 LEU A C 1
ATOM 891 O O . LEU A 1 104 ? -5.960 1.658 3.516 1.00 74.50 104 LEU A O 1
ATOM 895 N N . ARG A 1 105 ? -6.017 0.935 5.663 1.00 75.94 105 ARG A N 1
ATOM 896 C CA . ARG A 1 105 ? -5.593 -0.430 5.370 1.00 75.94 105 ARG A CA 1
ATOM 897 C C . ARG A 1 105 ? -6.599 -1.108 4.437 1.00 75.94 105 ARG A C 1
ATOM 899 O O . ARG A 1 105 ? -6.208 -2.044 3.748 1.00 75.94 105 ARG A O 1
ATOM 906 N N . LYS A 1 106 ? -7.847 -0.599 4.350 1.00 65.56 106 LYS A N 1
ATOM 907 C CA . LYS A 1 106 ? -8.879 -1.000 3.374 1.00 65.56 106 LYS A CA 1
ATOM 908 C C . LYS A 1 106 ? -9.068 -2.524 3.323 1.00 65.56 106 LYS A C 1
ATOM 910 O O . LYS A 1 106 ? -9.456 -3.080 2.299 1.00 65.56 106 LYS A O 1
ATOM 915 N N . GLN A 1 107 ? -8.756 -3.193 4.435 1.00 62.16 107 GLN A N 1
ATOM 916 C CA . GLN A 1 107 ? -8.907 -4.635 4.593 1.00 62.16 107 GLN A CA 1
ATOM 917 C C . GLN A 1 107 ? -10.365 -5.008 4.869 1.00 62.16 107 GLN A C 1
ATOM 919 O O . GLN A 1 107 ? -10.751 -6.133 4.572 1.00 62.16 107 GLN A O 1
ATOM 924 N N . ASP A 1 108 ? -11.185 -4.048 5.307 1.00 55.25 108 ASP A N 1
ATOM 925 C CA . ASP A 1 108 ? -12.633 -4.195 5.382 1.00 55.25 108 ASP A CA 1
ATOM 926 C C . ASP A 1 108 ? -13.312 -3.718 4.087 1.00 55.25 108 ASP A C 1
ATOM 928 O O . ASP A 1 108 ? -13.302 -2.538 3.739 1.00 55.25 108 ASP A O 1
ATOM 932 N N . ASN A 1 109 ? -13.928 -4.672 3.386 1.00 55.62 109 ASN A N 1
ATOM 933 C CA . ASN A 1 109 ? -15.035 -4.493 2.438 1.00 55.62 109 ASN A CA 1
ATOM 934 C C . ASN A 1 109 ? -14.832 -3.589 1.210 1.00 55.62 109 ASN A C 1
ATOM 936 O O . ASN A 1 109 ? -15.613 -2.674 0.960 1.00 55.62 109 ASN A O 1
ATOM 940 N N . ILE A 1 110 ? -13.885 -3.927 0.331 1.00 59.75 110 ILE A N 1
ATOM 941 C CA . ILE A 1 110 ? -13.902 -3.402 -1.045 1.00 59.75 110 ILE A CA 1
ATOM 942 C C . ILE A 1 110 ? -14.117 -4.548 -2.022 1.00 59.75 110 ILE A C 1
ATOM 944 O O . ILE A 1 110 ? -13.172 -5.165 -2.510 1.00 59.75 110 ILE A O 1
ATOM 948 N N . GLY A 1 111 ? -15.377 -4.826 -2.333 1.00 69.19 111 GLY A N 1
ATOM 949 C CA . GLY A 1 111 ? -15.681 -5.509 -3.581 1.00 69.19 111 GLY A CA 1
ATOM 950 C C . GLY A 1 111 ? -17.085 -6.063 -3.642 1.00 69.19 111 GLY A C 1
ATOM 951 O O . GLY A 1 111 ? -17.821 -5.729 -4.558 1.00 69.19 111 GLY A O 1
ATOM 952 N N . ILE A 1 112 ? -17.434 -6.945 -2.707 1.00 74.25 112 ILE A N 1
ATOM 953 C CA . ILE A 1 112 ? -18.676 -7.719 -2.755 1.00 74.25 112 ILE A CA 1
ATOM 954 C C . ILE A 1 112 ? -19.029 -8.113 -1.319 1.00 74.25 112 ILE A C 1
ATOM 956 O O . ILE A 1 112 ? -18.216 -8.763 -0.646 1.00 74.25 112 ILE A O 1
ATOM 960 N N . SER A 1 113 ? -20.219 -7.724 -0.854 1.00 83.06 113 SER A N 1
ATOM 961 C CA . SER A 1 113 ? -20.764 -8.184 0.428 1.00 83.06 113 SER A CA 1
ATOM 962 C C . SER A 1 113 ? -20.775 -9.719 0.493 1.00 83.06 113 SER A C 1
ATOM 964 O O . SER A 1 113 ? -20.755 -10.380 -0.549 1.00 83.06 113 SER A O 1
ATOM 966 N N . PRO A 1 114 ? -20.761 -10.329 1.689 1.00 87.12 114 PRO A N 1
ATOM 967 C CA . PRO A 1 114 ? -20.966 -11.768 1.819 1.00 87.12 114 PRO A CA 1
ATOM 968 C C . PRO A 1 114 ? -22.203 -12.221 1.027 1.00 87.12 114 PRO A C 1
ATOM 970 O O . PRO A 1 114 ? -23.260 -11.600 1.124 1.00 87.12 114 PRO A O 1
ATOM 973 N N . LEU A 1 115 ? -22.056 -13.265 0.208 1.00 91.00 115 LEU A N 1
ATOM 974 C CA . LEU A 1 115 ? -23.146 -13.790 -0.617 1.00 91.00 115 LEU A CA 1
ATOM 975 C C . LEU A 1 115 ? -23.817 -14.945 0.117 1.00 91.00 115 LEU A C 1
ATOM 977 O O . LEU A 1 115 ? -23.135 -15.766 0.727 1.00 91.00 115 LEU A O 1
ATOM 981 N N . LYS A 1 116 ? -25.145 -15.026 0.054 1.00 92.38 116 LYS A N 1
ATOM 982 C CA . LYS A 1 116 ? -25.897 -16.144 0.626 1.00 92.38 116 LYS A CA 1
ATOM 983 C C . LYS A 1 116 ? -26.178 -17.174 -0.463 1.00 92.38 116 LYS A C 1
ATOM 985 O O . LYS A 1 116 ? -26.696 -16.818 -1.515 1.00 92.38 116 LYS A O 1
ATOM 990 N N . SER A 1 117 ? -25.872 -18.438 -0.196 1.00 89.00 117 SER A N 1
ATOM 991 C CA . SER A 1 117 ? -26.240 -19.561 -1.062 1.00 89.00 117 SER A CA 1
ATOM 992 C C . SER A 1 117 ? -26.600 -20.766 -0.202 1.00 89.00 117 SER A C 1
ATOM 994 O O . SER A 1 117 ? -25.875 -21.085 0.737 1.00 89.00 117 SER A O 1
ATOM 996 N N . ASN A 1 118 ? -27.746 -21.395 -0.473 1.00 87.81 118 ASN A N 1
ATOM 997 C CA . ASN A 1 118 ? -28.249 -22.566 0.260 1.00 87.81 118 ASN A CA 1
ATOM 998 C C . ASN A 1 118 ? -28.244 -22.398 1.792 1.00 87.81 118 ASN A C 1
ATOM 1000 O O . ASN A 1 118 ? -27.846 -23.292 2.526 1.00 87.81 118 ASN A O 1
ATOM 1004 N N . GLY A 1 119 ? -28.627 -21.216 2.287 1.00 91.12 119 GLY A N 1
ATOM 1005 C CA . GLY A 1 119 ? -28.647 -20.926 3.726 1.00 91.12 119 GLY A CA 1
ATOM 1006 C C . GLY A 1 119 ? -27.288 -20.573 4.343 1.00 91.12 119 GLY A C 1
ATOM 1007 O O . GLY A 1 119 ? -27.262 -20.051 5.453 1.00 91.12 119 GLY A O 1
ATOM 1008 N N . HIS A 1 120 ? -26.180 -20.746 3.619 1.00 91.31 120 HIS A N 1
ATOM 1009 C CA . HIS A 1 120 ? -24.832 -20.444 4.098 1.00 91.31 120 HIS A CA 1
ATOM 10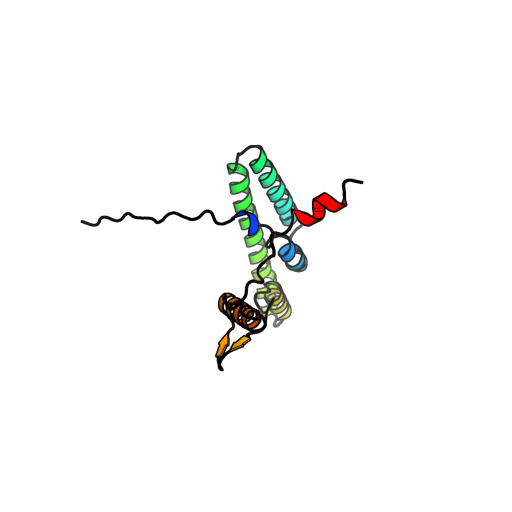10 C C . HIS A 1 120 ? -24.322 -19.093 3.595 1.00 91.31 120 HIS A C 1
ATOM 1012 O O . HIS A 1 120 ? -24.604 -18.669 2.471 1.00 91.31 120 HIS A O 1
ATOM 1018 N N . LEU A 1 121 ? -23.542 -18.419 4.443 1.00 92.75 121 LEU A N 1
ATOM 1019 C CA . LEU A 1 121 ? -22.920 -17.137 4.135 1.00 92.75 121 LEU A CA 1
ATOM 1020 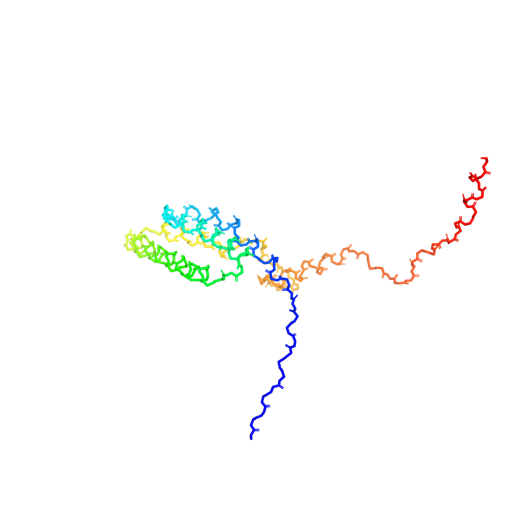C C . LEU A 1 121 ? -21.492 -17.347 3.616 1.00 92.75 121 LEU A C 1
ATOM 1022 O O . LEU A 1 121 ? -20.623 -17.840 4.331 1.00 92.75 121 LEU A O 1
ATOM 1026 N N . VAL A 1 122 ? -21.233 -16.931 2.379 1.00 89.62 122 VAL A N 1
ATOM 1027 C CA . VAL A 1 122 ? -19.930 -17.047 1.720 1.00 89.62 122 VAL A CA 1
ATOM 1028 C C . VAL A 1 122 ? -19.214 -15.701 1.757 1.00 89.62 122 VAL A C 1
ATOM 1030 O O . VAL A 1 122 ? -19.576 -14.759 1.047 1.00 89.62 122 VAL A O 1
ATOM 1033 N N . ASN A 1 123 ? -18.176 -15.606 2.594 1.00 86.94 123 ASN A N 1
ATOM 1034 C CA . ASN A 1 123 ? -17.363 -14.393 2.724 1.00 86.94 123 ASN A CA 1
ATOM 1035 C C . ASN A 1 123 ? -16.038 -14.446 1.934 1.00 86.94 123 ASN A C 1
ATOM 1037 O O . ASN A 1 123 ? -15.509 -13.402 1.545 1.00 86.94 123 ASN A O 1
ATOM 1041 N N . ASP A 1 124 ? -15.520 -15.641 1.642 1.00 86.69 124 ASP A N 1
ATOM 1042 C CA . ASP A 1 124 ? -14.263 -15.782 0.905 1.00 86.69 124 ASP A CA 1
ATOM 1043 C C . ASP A 1 124 ? -14.372 -15.318 -0.560 1.00 86.69 124 ASP A C 1
ATOM 1045 O O . ASP A 1 124 ? -15.398 -15.472 -1.226 1.00 86.69 124 ASP A O 1
ATOM 1049 N N . ARG A 1 125 ? -13.273 -14.762 -1.081 1.00 84.31 125 ARG A N 1
ATOM 1050 C CA . ARG A 1 125 ? -13.184 -14.219 -2.443 1.00 84.31 125 ARG A CA 1
ATOM 1051 C C . ARG A 1 125 ? -13.415 -15.283 -3.511 1.00 84.31 125 ARG A C 1
ATOM 1053 O O . ARG A 1 125 ? -14.073 -14.985 -4.506 1.00 84.31 125 ARG A O 1
ATOM 1060 N N . LYS A 1 126 ? -12.877 -16.494 -3.326 1.00 89.62 126 LYS A N 1
ATOM 1061 C CA . LYS A 1 126 ? -13.013 -17.579 -4.304 1.00 89.62 126 LYS A CA 1
ATOM 1062 C C . LYS A 1 126 ? -14.457 -18.069 -4.345 1.00 89.62 126 LYS A C 1
ATOM 1064 O O . LYS A 1 126 ? -15.053 -18.083 -5.417 1.00 89.62 126 LYS A O 1
ATOM 1069 N N . GLY A 1 127 ? -15.036 -18.344 -3.177 1.00 89.56 127 GLY A N 1
ATOM 1070 C CA . GLY A 1 127 ? -16.429 -18.780 -3.076 1.00 89.56 127 GLY A CA 1
ATOM 1071 C C . GLY A 1 127 ? -17.413 -17.761 -3.662 1.00 89.56 127 GLY A C 1
ATOM 1072 O O . GLY A 1 127 ? -18.327 -18.135 -4.392 1.00 89.56 127 GLY A O 1
ATOM 1073 N N . LYS A 1 128 ? -17.196 -16.457 -3.432 1.00 90.56 128 LYS A N 1
ATOM 1074 C CA . LYS A 1 128 ? -18.013 -15.400 -4.057 1.00 90.56 128 LYS A CA 1
ATOM 1075 C C . LYS A 1 128 ? -17.928 -15.425 -5.585 1.00 90.56 128 LYS A C 1
ATOM 1077 O O . LYS A 1 128 ? -18.951 -15.304 -6.253 1.00 90.56 128 LYS A O 1
ATOM 1082 N N . ALA A 1 129 ? -16.726 -15.579 -6.141 1.00 91.50 129 ALA A N 1
ATOM 1083 C CA . ALA A 1 129 ? -16.535 -15.637 -7.589 1.00 91.50 129 ALA A CA 1
ATOM 1084 C C . ALA A 1 129 ? -17.219 -16.866 -8.205 1.00 91.50 129 ALA A C 1
ATOM 1086 O O . ALA A 1 129 ? -17.884 -16.746 -9.230 1.00 91.50 129 ALA A O 1
ATOM 1087 N N . GLU A 1 130 ? -17.102 -18.027 -7.562 1.00 93.88 130 GLU A N 1
ATOM 1088 C CA . GLU A 1 130 ? -17.741 -19.266 -8.011 1.00 93.88 130 GLU A CA 1
ATOM 1089 C C . GLU A 1 130 ? -19.268 -19.156 -7.998 1.00 93.88 130 GLU A C 1
ATOM 1091 O O . GLU A 1 130 ? -19.901 -19.493 -8.998 1.00 93.88 130 GLU A O 1
ATOM 1096 N N . LEU A 1 131 ? -19.854 -18.603 -6.931 1.00 93.44 131 LEU A N 1
ATOM 1097 C CA . LEU A 1 131 ? -21.298 -18.360 -6.852 1.00 93.44 131 LEU A CA 1
ATOM 1098 C C . LEU A 1 131 ? -21.793 -17.421 -7.955 1.00 93.44 131 LEU A C 1
ATOM 1100 O O . LEU A 1 131 ? -22.804 -17.699 -8.594 1.00 93.44 131 LEU A O 1
ATOM 1104 N N . LEU A 1 132 ? -21.071 -16.331 -8.218 1.00 92.12 132 LEU A N 1
ATOM 1105 C CA . LEU A 1 132 ? -21.434 -15.403 -9.290 1.00 92.12 132 LEU A CA 1
ATOM 1106 C C . LEU A 1 132 ? -21.334 -16.057 -10.668 1.00 92.12 132 LEU A C 1
ATOM 1108 O O . LEU A 1 132 ? -22.214 -15.853 -11.500 1.00 92.12 132 LEU A O 1
ATOM 1112 N N . ILE A 1 133 ? -20.305 -16.875 -10.906 1.00 94.00 133 ILE A N 1
ATOM 1113 C CA . ILE A 1 133 ? -20.172 -17.644 -12.149 1.00 94.00 133 ILE A CA 1
ATOM 1114 C C . ILE A 1 133 ? -21.330 -18.636 -12.293 1.00 94.00 133 ILE A C 1
ATOM 1116 O O . ILE A 1 133 ? -21.870 -18.772 -13.387 1.00 94.00 133 ILE A O 1
ATOM 1120 N N . GLN A 1 134 ? -21.718 -19.330 -11.221 1.00 92.00 134 GLN A N 1
ATOM 1121 C CA . GLN A 1 134 ? -22.843 -20.269 -11.238 1.00 92.00 134 GLN A CA 1
ATOM 1122 C C . GLN A 1 134 ? -24.164 -19.562 -11.547 1.00 92.00 134 GLN A C 1
ATOM 1124 O O . GLN A 1 134 ? -24.886 -20.001 -12.440 1.00 92.00 134 GLN A O 1
ATOM 1129 N N . GLN A 1 135 ? -24.438 -18.438 -10.880 1.00 91.56 135 GLN A N 1
ATOM 1130 C CA . GLN A 1 135 ? -25.622 -17.625 -11.149 1.00 91.56 135 GLN A CA 1
ATOM 1131 C C . GLN A 1 135 ? -25.637 -17.128 -12.596 1.00 91.56 135 GLN A C 1
ATOM 1133 O O . GLN A 1 135 ? -26.646 -17.244 -13.286 1.00 91.56 135 GLN A O 1
ATOM 1138 N N . PHE A 1 136 ? -24.498 -16.623 -13.077 1.00 92.19 136 PHE A N 1
ATOM 1139 C CA . PHE A 1 136 ? -24.360 -16.149 -14.449 1.00 92.19 136 PHE A CA 1
ATOM 1140 C C . PHE A 1 136 ? -24.588 -17.280 -15.455 1.00 92.19 136 PHE A C 1
ATOM 1142 O O . PHE A 1 136 ? -25.341 -17.111 -16.399 1.00 92.19 136 PHE A O 1
ATOM 1149 N N . LYS A 1 137 ? -24.028 -18.473 -15.230 1.00 90.94 137 LYS A N 1
ATOM 1150 C CA . LYS A 1 137 ? -24.282 -19.648 -16.081 1.00 90.94 137 LYS A CA 1
ATOM 1151 C C . LYS A 1 137 ? -25.744 -20.089 -16.072 1.00 90.94 137 LYS A C 1
ATOM 1153 O O . LYS A 1 137 ? -26.207 -20.623 -17.071 1.00 90.94 137 LYS A O 1
ATOM 1158 N N . SER A 1 138 ? -26.453 -19.901 -14.962 1.00 90.25 138 SER A N 1
ATOM 1159 C CA . SER A 1 138 ? -27.850 -20.317 -14.833 1.00 90.25 138 SER A CA 1
ATOM 1160 C C . SER A 1 138 ? -28.811 -19.498 -15.692 1.00 90.25 138 SER A C 1
ATOM 1162 O O . SER A 1 138 ? -29.883 -20.004 -16.012 1.00 90.25 138 SER A O 1
ATOM 1164 N N . VAL A 1 139 ? -28.468 -18.252 -16.033 1.00 90.88 139 VAL A N 1
ATOM 1165 C CA . VAL A 1 139 ? -29.345 -17.385 -16.839 1.00 90.88 139 VAL A CA 1
ATOM 1166 C C . VAL A 1 139 ? -29.173 -17.583 -18.344 1.00 90.88 139 VAL A C 1
ATOM 1168 O O . VAL A 1 139 ? -30.032 -17.147 -19.105 1.00 90.88 139 VAL A O 1
ATOM 1171 N N . PHE A 1 140 ? -28.101 -18.244 -18.791 1.00 87.31 140 PHE A N 1
ATOM 1172 C CA . PHE A 1 140 ? -27.935 -18.581 -20.204 1.00 87.31 140 PHE A CA 1
ATOM 1173 C C . PHE A 1 140 ? -28.605 -19.909 -20.531 1.00 87.31 140 PHE A C 1
ATOM 1175 O O . PHE A 1 140 ? -28.489 -20.893 -19.795 1.00 87.31 140 PHE A O 1
ATOM 1182 N N . THR A 1 141 ? -29.263 -19.943 -21.686 1.00 84.25 141 THR A N 1
ATOM 1183 C CA . THR A 1 141 ? -29.751 -21.180 -22.285 1.00 84.25 141 THR A CA 1
ATOM 1184 C C . THR A 1 141 ? -28.567 -22.107 -22.531 1.00 84.25 141 THR A C 1
ATOM 1186 O O . THR A 1 141 ? -27.551 -21.706 -23.096 1.00 84.25 141 THR A O 1
ATOM 1189 N N . ARG A 1 142 ? -28.679 -23.351 -22.067 1.00 76.50 142 ARG A N 1
ATOM 1190 C CA . ARG A 1 142 ? -27.697 -24.385 -22.385 1.00 76.50 142 ARG A CA 1
ATOM 1191 C C . ARG A 1 142 ? -27.965 -24.821 -23.814 1.00 76.50 142 ARG A C 1
ATOM 1193 O O . ARG A 1 142 ? -29.058 -25.315 -24.091 1.00 76.50 142 ARG A O 1
ATOM 1200 N N . ASP A 1 143 ? -26.985 -24.641 -24.689 1.00 71.62 143 ASP A N 1
ATOM 1201 C CA . ASP A 1 143 ? -27.009 -25.266 -26.002 1.00 71.62 143 ASP A CA 1
ATOM 1202 C C . ASP A 1 143 ? -27.026 -26.777 -25.777 1.00 71.62 143 ASP A C 1
ATOM 1204 O O . ASP A 1 143 ? -26.027 -27.400 -25.427 1.00 71.62 143 ASP A O 1
ATOM 1208 N N . ASN A 1 144 ? -28.209 -27.373 -25.893 1.00 67.75 144 ASN A N 1
ATOM 1209 C CA . ASN A 1 144 ? -28.297 -28.803 -26.085 1.00 67.75 144 ASN A CA 1
ATOM 1210 C C . ASN A 1 144 ? -27.757 -29.043 -27.497 1.00 67.75 144 ASN A C 1
ATOM 1212 O O . ASN A 1 144 ? -28.297 -28.466 -28.442 1.00 67.75 144 ASN A O 1
ATOM 1216 N N . ASP A 1 145 ? -26.748 -29.903 -27.652 1.00 61.62 145 ASP A N 1
ATOM 1217 C CA . ASP A 1 145 ? -26.078 -30.271 -28.920 1.00 61.62 145 ASP A CA 1
ATOM 1218 C C . ASP A 1 145 ? -27.016 -30.804 -30.035 1.00 61.62 145 ASP A C 1
ATOM 1220 O O . ASP A 1 145 ? -26.578 -31.345 -31.048 1.00 61.62 145 ASP A O 1
ATOM 1224 N N . LYS A 1 146 ? -28.335 -30.701 -29.864 1.00 61.53 146 LYS A N 1
ATOM 1225 C CA . LYS A 1 146 ? -29.357 -31.314 -30.704 1.00 61.53 146 LYS A CA 1
ATOM 1226 C C . LYS A 1 146 ? -29.803 -30.454 -31.882 1.00 61.53 146 LYS A C 1
ATOM 1228 O O . LYS A 1 146 ? -30.439 -30.997 -32.778 1.00 61.53 146 LYS A O 1
ATOM 1233 N N . THR A 1 147 ? -29.470 -29.165 -31.942 1.00 65.56 147 THR A N 1
ATOM 1234 C CA . THR A 1 147 ? -29.894 -28.311 -33.065 1.00 65.56 147 THR A CA 1
ATOM 1235 C C . THR A 1 147 ? -28.902 -27.186 -33.346 1.00 65.56 147 THR A C 1
ATOM 1237 O O . THR A 1 147 ? -29.222 -26.010 -33.187 1.00 65.56 147 THR A O 1
ATOM 1240 N N . VAL A 1 148 ? -27.698 -27.519 -33.815 1.00 68.31 148 VAL A N 1
ATOM 1241 C CA . VAL A 1 148 ? -26.934 -26.531 -34.591 1.00 68.31 148 VAL A CA 1
ATOM 1242 C C . VAL A 1 148 ? -27.683 -26.355 -35.919 1.00 68.31 148 VAL A C 1
ATOM 1244 O O . VAL A 1 148 ? -27.868 -27.350 -36.629 1.00 68.31 148 VAL A O 1
ATOM 1247 N N . PRO A 1 149 ? -28.165 -25.149 -36.273 1.00 68.31 149 PRO A N 1
ATOM 1248 C CA . PRO A 1 149 ? -28.857 -24.945 -37.536 1.00 68.31 149 PRO A CA 1
ATOM 1249 C C . PRO A 1 149 ? -27.921 -25.335 -38.680 1.00 68.31 149 PRO A C 1
ATOM 1251 O O . PRO A 1 149 ? -26.790 -24.853 -38.783 1.00 68.31 149 PRO A O 1
ATOM 1254 N N . LYS A 1 150 ? -28.384 -26.261 -39.525 1.00 66.25 150 LYS A N 1
ATOM 1255 C CA . LYS A 1 150 ? -27.616 -26.780 -40.656 1.00 66.25 150 LYS A CA 1
ATOM 1256 C C . LYS A 1 150 ? -27.381 -25.620 -41.622 1.00 66.25 150 LYS A C 1
ATOM 1258 O O . LYS A 1 150 ? -28.286 -25.213 -42.344 1.00 66.25 150 LYS A O 1
ATOM 1263 N N . THR A 1 151 ? -26.176 -25.061 -41.612 1.00 65.44 151 THR A N 1
ATOM 1264 C CA . THR A 1 151 ? -25.795 -23.995 -42.538 1.00 65.44 151 THR A CA 1
ATOM 1265 C C . THR A 1 151 ? -25.827 -24.582 -43.944 1.00 65.44 151 THR A C 1
ATOM 1267 O O . THR A 1 151 ? -25.044 -25.474 -44.283 1.00 65.44 151 THR A O 1
ATOM 1270 N N . THR A 1 152 ? -26.773 -24.135 -44.768 1.00 64.38 152 THR A N 1
ATOM 1271 C CA . THR A 1 152 ? -26.862 -24.559 -46.163 1.00 64.38 152 THR A CA 1
ATOM 1272 C C . THR A 1 152 ? -25.636 -24.027 -46.893 1.00 64.38 152 THR A C 1
ATOM 1274 O O . THR A 1 152 ? -25.553 -22.839 -47.199 1.00 64.38 152 THR A O 1
ATOM 1277 N N . LYS A 1 153 ? -24.661 -24.895 -47.183 1.00 63.44 153 LYS A N 1
ATOM 1278 C CA . LYS A 1 153 ? -23.496 -24.579 -48.026 1.00 63.44 153 LYS A CA 1
ATOM 1279 C C . LYS A 1 153 ? -23.899 -24.416 -49.501 1.00 63.44 153 LYS A C 1
ATOM 1281 O O . LYS A 1 153 ? -23.295 -25.034 -50.372 1.00 63.44 153 LYS A O 1
ATOM 1286 N N . ASN A 1 154 ? -24.910 -23.605 -49.806 1.00 60.50 154 ASN A N 1
ATOM 1287 C CA . ASN A 1 154 ? -25.244 -23.258 -51.183 1.00 60.50 154 ASN A CA 1
ATOM 1288 C C . ASN A 1 154 ? -24.650 -21.892 -51.552 1.00 60.50 154 ASN A C 1
ATOM 1290 O O . ASN A 1 154 ? -25.356 -20.930 -51.822 1.00 60.50 154 ASN A O 1
ATOM 1294 N N . ILE A 1 155 ? -23.318 -21.817 -51.527 1.00 60.53 155 ILE A N 1
ATOM 1295 C CA . ILE A 1 155 ? -22.567 -20.641 -51.996 1.00 60.53 155 ILE A CA 1
ATOM 1296 C C . ILE A 1 155 ? -22.521 -20.623 -53.536 1.00 60.53 155 ILE A C 1
ATOM 1298 O O . ILE A 1 155 ? -22.396 -19.564 -54.145 1.00 60.53 155 ILE A O 1
ATOM 1302 N N . LYS A 1 156 ? -22.673 -21.786 -54.188 1.00 57.94 156 LYS A N 1
ATOM 1303 C CA . LYS A 1 156 ? -22.498 -21.928 -55.640 1.00 57.94 156 LYS A CA 1
ATOM 1304 C C . LYS A 1 156 ? -23.559 -21.173 -56.447 1.00 57.94 156 LYS A C 1
ATOM 1306 O O . LYS A 1 156 ? -23.211 -20.575 -57.453 1.00 57.94 156 LYS A O 1
ATOM 1311 N N . ASN A 1 157 ? -24.805 -21.098 -55.977 1.00 56.81 157 ASN A N 1
ATOM 1312 C CA . ASN A 1 157 ? -25.869 -20.423 -56.731 1.00 56.81 157 ASN A CA 1
ATOM 1313 C C . ASN A 1 157 ? -25.826 -18.885 -56.629 1.00 56.81 157 ASN A C 1
ATOM 1315 O O . ASN A 1 157 ? -26.389 -18.213 -57.485 1.00 56.81 157 ASN A O 1
ATOM 1319 N N . SER A 1 158 ? -25.144 -18.320 -55.624 1.00 55.59 158 SER A N 1
ATOM 1320 C CA . SER A 1 158 ? -25.085 -16.862 -55.417 1.00 55.59 158 SER A CA 1
ATOM 1321 C C . SER A 1 158 ? -24.019 -16.159 -56.267 1.00 55.59 158 SER A C 1
ATOM 1323 O O . SER A 1 158 ? -24.084 -14.944 -56.428 1.00 55.59 158 SER A O 1
ATOM 1325 N N . ILE A 1 159 ? -23.025 -16.890 -56.786 1.00 59.09 159 ILE A N 1
ATOM 1326 C CA . ILE A 1 159 ? -21.942 -16.312 -57.605 1.00 59.09 159 ILE A CA 1
ATOM 1327 C C . ILE A 1 159 ? -22.344 -16.267 -59.090 1.00 59.09 159 ILE A C 1
ATOM 1329 O O . ILE A 1 159 ? -21.908 -15.379 -59.820 1.00 59.09 159 ILE A O 1
ATOM 1333 N N . GLN A 1 160 ? -23.220 -17.174 -59.538 1.00 60.12 160 GLN A N 1
ATOM 1334 C CA . GLN A 1 160 ? -23.727 -17.196 -60.914 1.00 60.12 160 GLN A CA 1
ATOM 1335 C C . GLN A 1 160 ? -24.554 -15.949 -61.274 1.00 60.12 160 GLN A C 1
ATOM 1337 O O . GLN A 1 160 ? -24.489 -15.504 -62.413 1.00 60.12 160 GLN A O 1
ATOM 1342 N N . SER A 1 161 ? -25.285 -15.357 -60.323 1.00 58.09 161 SER A N 1
ATOM 1343 C CA . SER A 1 161 ? -26.137 -14.178 -60.561 1.00 58.09 161 SER A CA 1
ATOM 1344 C C . SER A 1 161 ? -25.387 -12.841 -60.568 1.00 58.09 161 SER A C 1
ATOM 1346 O O . SER A 1 161 ? -26.007 -11.803 -60.761 1.00 58.09 161 SER A O 1
ATOM 1348 N N . LEU A 1 162 ? -24.075 -12.845 -60.309 1.00 60.34 162 LEU A N 1
ATOM 1349 C CA . LEU A 1 162 ? -23.235 -11.638 -60.278 1.00 60.34 162 LEU A CA 1
ATOM 1350 C C . LEU A 1 162 ? -22.353 -11.491 -61.523 1.00 60.34 162 LEU A C 1
ATOM 1352 O O . LEU A 1 162 ? -21.661 -10.488 -61.664 1.00 60.34 162 LEU A O 1
ATOM 1356 N N . LYS A 1 163 ? -22.370 -12.475 -62.427 1.00 55.72 163 LYS A N 1
ATOM 1357 C CA . LYS A 1 163 ? -21.791 -12.335 -63.764 1.00 55.72 163 LYS A CA 1
ATOM 1358 C C . LYS A 1 163 ? -22.882 -11.826 -64.703 1.00 55.72 163 LYS A C 1
ATOM 1360 O O . LYS A 1 163 ? -23.553 -12.629 -65.344 1.00 55.72 163 LYS A O 1
ATOM 1365 N N . THR A 1 164 ? -23.059 -10.508 -64.728 1.00 50.94 164 THR A N 1
ATOM 1366 C CA . THR A 1 164 ? -23.750 -9.797 -65.814 1.00 50.94 164 THR A CA 1
ATOM 1367 C C . THR A 1 164 ? -22.752 -8.855 -66.455 1.00 50.94 164 THR A C 1
ATOM 1369 O O . THR A 1 164 ? -21.971 -8.256 -65.680 1.00 50.94 164 THR A O 1
#

Organism: Mytilus coruscus (NCBI:txid42192)